Protein AF-A0A2V9FT68-F1 (afdb_monomer_lite)

Sequence (60 aa):
MQILYCVDRYLASRTGDVKKLKPPLTGFRLRCGDYRVFFDLKTDGAIEITAVRHRKEAYS

Radius of gyration: 11.25 Å; chains: 1; bounding box: 30×25×18 Å

Secondary structure (DSSP, 8-state):
--HHHHHHHHHHH--SSEEEPPTT--SEEEEETTEEEEEEE-TTS-EEEEEEEETTTS--

pLDDT: mean 82.34, std 8.59, range [51.91, 91.31]

Structure (mmCIF, N/CA/C/O backbone):
data_AF-A0A2V9FT68-F1
#
_entry.id   AF-A0A2V9FT68-F1
#
loop_
_atom_site.group_PDB
_atom_site.id
_atom_site.type_symbol
_atom_site.label_atom_id
_atom_site.label_alt_id
_atom_site.label_comp_id
_atom_site.label_asym_id
_atom_site.label_entity_id
_atom_site.l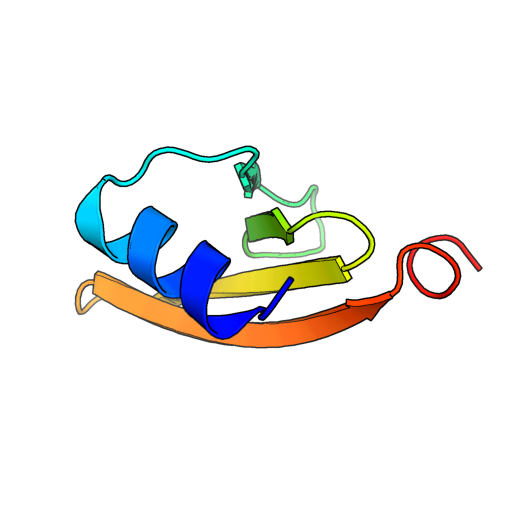abel_seq_id
_atom_site.pdbx_PDB_ins_code
_atom_site.Cartn_x
_atom_site.Cartn_y
_atom_site.Cartn_z
_atom_site.occupancy
_atom_site.B_iso_or_equiv
_atom_site.auth_seq_id
_atom_site.auth_comp_id
_atom_site.auth_asym_id
_atom_site.auth_atom_id
_atom_site.pdbx_PDB_model_num
ATOM 1 N N . MET A 1 1 ? -0.420 -12.872 -11.025 1.00 55.75 1 MET A N 1
ATOM 2 C CA . MET A 1 1 ? -1.122 -12.515 -9.771 1.00 55.75 1 MET A CA 1
ATOM 3 C C . MET A 1 1 ? -1.752 -11.146 -9.956 1.00 55.75 1 MET A C 1
ATOM 5 O O . MET A 1 1 ? -1.026 -10.178 -10.145 1.00 55.75 1 MET A O 1
ATOM 9 N N . GLN A 1 2 ? -3.083 -11.098 -10.020 1.00 76.19 2 GLN A N 1
ATOM 10 C CA . GLN A 1 2 ? -3.854 -9.880 -10.274 1.00 76.19 2 GLN A CA 1
ATOM 11 C C . GLN A 1 2 ? -3.792 -8.964 -9.047 1.00 76.19 2 GLN A C 1
ATOM 13 O O . GLN A 1 2 ? -4.176 -9.372 -7.956 1.00 76.19 2 GLN A O 1
ATOM 18 N N . ILE A 1 3 ? -3.321 -7.729 -9.221 1.00 79.44 3 ILE A N 1
ATOM 19 C CA . ILE A 1 3 ? -3.241 -6.711 -8.158 1.00 79.44 3 ILE A CA 1
ATOM 20 C C . ILE A 1 3 ? -4.589 -6.537 -7.440 1.00 79.44 3 ILE A C 1
ATOM 22 O O . ILE A 1 3 ? -4.608 -6.404 -6.218 1.00 79.44 3 ILE A O 1
ATOM 26 N N . LEU A 1 4 ? -5.703 -6.645 -8.177 1.00 81.88 4 LEU A N 1
ATOM 27 C CA . LEU A 1 4 ? -7.056 -6.635 -7.617 1.00 81.88 4 LEU A CA 1
ATOM 28 C C . LEU A 1 4 ? -7.264 -7.697 -6.533 1.00 81.88 4 LEU A C 1
ATOM 30 O O . LEU A 1 4 ? -7.813 -7.37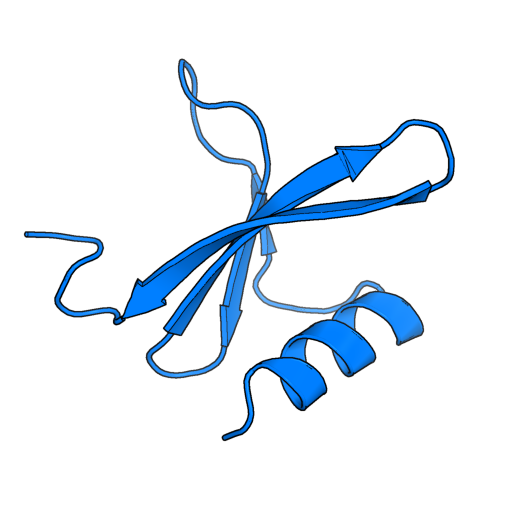2 -5.492 1.00 81.88 4 LEU A O 1
ATOM 34 N N . TYR A 1 5 ? -6.770 -8.924 -6.716 1.00 84.69 5 TYR A N 1
ATOM 35 C CA . TYR A 1 5 ? -6.923 -9.989 -5.719 1.00 84.69 5 TYR A CA 1
ATOM 36 C C . TYR A 1 5 ? -6.180 -9.672 -4.411 1.00 84.69 5 TYR A C 1
ATOM 38 O O . TYR A 1 5 ? -6.689 -9.914 -3.320 1.00 84.69 5 TYR A O 1
ATOM 46 N N . CYS A 1 6 ? -4.978 -9.094 -4.501 1.00 84.00 6 CYS A N 1
ATOM 47 C CA . CYS A 1 6 ? -4.231 -8.670 -3.314 1.00 84.00 6 CYS A C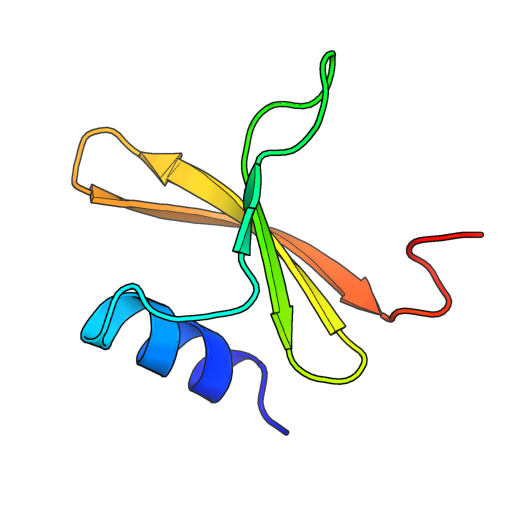A 1
ATOM 48 C C . CYS A 1 6 ? -4.940 -7.536 -2.565 1.00 84.00 6 CYS A C 1
ATOM 50 O O . CYS A 1 6 ? -4.959 -7.533 -1.335 1.00 84.00 6 CYS A O 1
ATOM 52 N N . VAL A 1 7 ? -5.482 -6.565 -3.306 1.00 83.56 7 VAL A N 1
ATOM 53 C CA . VAL A 1 7 ? -6.199 -5.421 -2.733 1.00 83.56 7 VAL A CA 1
ATOM 54 C C . VAL A 1 7 ? -7.507 -5.876 -2.094 1.00 83.56 7 VAL A C 1
ATOM 56 O O . VAL A 1 7 ? -7.763 -5.520 -0.950 1.00 83.56 7 VAL A O 1
ATOM 59 N N . ASP A 1 8 ? -8.280 -6.718 -2.778 1.00 85.75 8 ASP A N 1
ATOM 60 C CA . ASP A 1 8 ? -9.528 -7.290 -2.268 1.00 85.75 8 ASP A CA 1
ATOM 61 C C . ASP A 1 8 ? -9.295 -8.082 -0.974 1.00 85.75 8 ASP A C 1
ATOM 63 O O . ASP A 1 8 ? -9.916 -7.816 0.055 1.00 85.75 8 ASP A O 1
ATOM 67 N N . ARG A 1 9 ? -8.279 -8.954 -0.959 1.00 85.12 9 ARG A N 1
ATOM 68 C CA . ARG A 1 9 ? -7.889 -9.687 0.252 1.00 85.12 9 ARG A CA 1
ATOM 69 C C . ARG A 1 9 ? -7.487 -8.751 1.394 1.00 85.12 9 ARG A C 1
ATOM 71 O O . ARG A 1 9 ? -7.830 -9.017 2.550 1.00 85.12 9 ARG A O 1
ATOM 78 N N . TYR A 1 10 ? -6.756 -7.677 1.095 1.00 84.31 10 TYR A N 1
ATOM 79 C CA . TYR A 1 10 ? -6.387 -6.681 2.098 1.00 84.31 10 TYR A CA 1
ATOM 80 C C . TYR A 1 10 ? -7.615 -5.934 2.635 1.00 84.31 10 TYR A C 1
ATOM 82 O O . TYR A 1 10 ? -7.724 -5.749 3.844 1.00 84.31 10 TYR A O 1
ATOM 90 N N . LEU A 1 11 ? -8.565 -5.558 1.778 1.00 82.19 11 LEU A N 1
ATOM 91 C CA . LEU A 1 11 ? -9.811 -4.914 2.198 1.00 82.19 11 LEU A CA 1
ATOM 92 C C . LEU A 1 11 ? -10.658 -5.839 3.083 1.00 82.19 11 LEU A C 1
ATOM 94 O O . LEU A 1 11 ? -11.140 -5.398 4.125 1.00 82.19 11 LEU A O 1
ATOM 98 N N . ALA A 1 12 ? -10.768 -7.117 2.712 1.00 84.19 12 ALA A N 1
ATOM 99 C CA . ALA A 1 12 ? -11.581 -8.105 3.417 1.00 84.19 12 ALA A CA 1
ATOM 100 C C . ALA A 1 12 ? -11.011 -8.513 4.785 1.00 84.19 12 ALA A C 1
ATOM 102 O O . ALA A 1 12 ? -11.759 -8.730 5.732 1.00 84.19 12 ALA A O 1
ATOM 103 N N . SER A 1 13 ? -9.686 -8.640 4.899 1.00 78.62 13 SER A N 1
ATOM 104 C CA . SER A 1 13 ? -9.047 -9.213 6.096 1.00 78.62 13 SER A CA 1
ATOM 105 C C . SER A 1 13 ? -8.206 -8.225 6.900 1.00 78.62 13 SER A C 1
ATOM 107 O O . SER A 1 13 ? -7.779 -8.550 8.004 1.00 78.62 13 SER A O 1
ATOM 109 N N . ARG A 1 14 ? -7.887 -7.055 6.330 1.00 73.75 14 ARG A N 1
ATOM 110 C CA . ARG A 1 14 ? -6.857 -6.120 6.827 1.00 73.75 14 ARG A CA 1
ATOM 111 C C . ARG A 1 14 ? -5.491 -6.778 7.077 1.00 73.75 14 ARG A C 1
ATOM 113 O O . ARG A 1 14 ? -4.628 -6.182 7.716 1.00 73.75 14 ARG A O 1
ATOM 120 N N . THR A 1 15 ? -5.262 -7.975 6.532 1.00 69.81 15 THR A N 1
ATOM 121 C CA . THR A 1 15 ? -3.999 -8.712 6.642 1.00 69.81 15 THR A CA 1
ATOM 122 C C . THR A 1 15 ? -3.224 -8.663 5.330 1.00 69.81 15 THR A C 1
ATOM 124 O O . THR A 1 15 ? -3.783 -8.791 4.241 1.00 69.81 15 THR A O 1
ATOM 127 N N . GLY A 1 16 ? -1.913 -8.449 5.429 1.00 75.00 16 GLY A N 1
ATOM 128 C CA . GLY A 1 16 ? -1.008 -8.350 4.288 1.00 75.00 16 GLY A CA 1
ATOM 129 C C . GLY A 1 16 ? 0.349 -7.769 4.686 1.00 75.00 16 GLY A C 1
ATOM 130 O O . GLY A 1 16 ? 0.509 -7.239 5.783 1.00 75.00 16 GLY A O 1
ATOM 131 N N . ASP A 1 17 ? 1.334 -7.843 3.786 1.00 82.25 17 ASP A N 1
ATOM 132 C CA . ASP A 1 17 ? 2.639 -7.178 3.952 1.00 82.25 17 ASP A CA 1
ATOM 133 C C . ASP A 1 17 ? 2.482 -5.685 3.615 1.00 82.25 17 ASP A C 1
ATOM 135 O O . ASP A 1 17 ? 2.877 -5.204 2.544 1.00 82.25 17 ASP A O 1
ATOM 139 N N . VAL A 1 18 ? 1.796 -4.984 4.525 1.00 87.62 18 VAL A N 1
ATOM 140 C CA . VAL A 1 18 ? 1.555 -3.542 4.491 1.00 87.62 18 VAL A CA 1
ATOM 141 C C . VAL A 1 18 ? 2.513 -2.851 5.441 1.00 87.62 18 VAL A C 1
ATOM 143 O O . VAL A 1 18 ? 2.605 -3.187 6.620 1.00 87.62 18 VAL A O 1
ATOM 146 N N . LYS A 1 19 ? 3.219 -1.843 4.932 1.00 89.62 19 LYS A N 1
ATOM 147 C CA . LYS A 1 19 ? 4.058 -0.966 5.752 1.00 89.62 19 LYS A CA 1
ATOM 148 C C . LYS A 1 19 ? 3.689 0.486 5.521 1.00 89.62 19 LYS A C 1
ATOM 150 O O . LYS A 1 19 ? 3.509 0.899 4.378 1.00 89.62 19 LYS A O 1
ATOM 155 N N . LYS A 1 20 ? 3.623 1.257 6.605 1.00 89.00 20 LYS A N 1
ATOM 156 C CA . LYS A 1 20 ? 3.521 2.715 6.536 1.00 89.00 20 LYS A CA 1
ATOM 157 C C . LYS A 1 20 ? 4.796 3.280 5.906 1.00 89.00 20 LYS A C 1
ATOM 159 O O . LYS A 1 20 ? 5.895 2.793 6.192 1.00 89.00 20 LYS A O 1
ATOM 164 N N . LEU A 1 21 ? 4.646 4.264 5.028 1.00 86.69 21 LEU A N 1
ATOM 165 C CA . LEU A 1 21 ? 5.778 4.960 4.428 1.00 86.69 21 LEU A CA 1
ATOM 166 C C . LEU A 1 21 ? 6.500 5.816 5.473 1.00 86.69 21 LEU A C 1
ATOM 168 O O . LEU A 1 21 ? 5.925 6.218 6.487 1.00 86.69 21 LEU A O 1
ATOM 172 N N . LYS A 1 22 ? 7.797 6.035 5.247 1.00 85.12 22 LYS A N 1
ATOM 173 C CA . LYS A 1 22 ? 8.613 6.897 6.103 1.00 85.12 22 LYS A CA 1
ATOM 174 C C . LYS A 1 22 ? 8.423 8.362 5.685 1.00 85.12 22 LYS A C 1
ATOM 176 O O . LYS A 1 22 ? 8.319 8.613 4.482 1.00 85.12 22 LYS A O 1
ATOM 181 N N . PRO A 1 23 ? 8.459 9.315 6.634 1.00 80.06 23 PRO A N 1
ATOM 182 C CA . PRO A 1 23 ? 8.481 10.741 6.311 1.00 80.06 23 PRO A CA 1
ATOM 183 C C . PRO A 1 23 ? 9.591 11.066 5.290 1.00 80.06 23 PRO A C 1
ATOM 185 O O . PRO A 1 23 ? 10.665 10.463 5.379 1.00 80.06 23 PRO A O 1
ATOM 188 N N . PRO A 1 24 ? 9.363 11.976 4.324 1.00 81.44 24 PRO A N 1
ATOM 189 C CA . PRO A 1 24 ? 8.220 12.892 4.199 1.00 81.44 24 PRO A CA 1
ATOM 190 C C . PRO A 1 24 ? 6.987 12.294 3.499 1.00 81.44 24 PRO A C 1
ATOM 192 O O . PRO A 1 24 ? 5.978 12.976 3.364 1.00 81.44 24 PRO A O 1
ATOM 195 N N . LEU A 1 25 ? 7.052 11.041 3.039 1.00 80.31 25 LEU A N 1
ATOM 196 C CA . LEU A 1 25 ? 5.956 10.413 2.306 1.00 80.31 25 LEU A CA 1
ATOM 197 C C . LEU A 1 25 ? 4.860 9.945 3.271 1.00 80.31 25 LEU A C 1
ATOM 199 O O . LEU A 1 25 ? 5.124 9.220 4.234 1.00 80.31 25 LEU A O 1
ATOM 203 N N . THR A 1 26 ? 3.623 10.344 2.991 1.00 83.44 26 THR A N 1
ATOM 204 C CA . THR A 1 26 ? 2.424 9.863 3.683 1.00 83.44 26 THR A CA 1
ATOM 205 C C . THR A 1 26 ? 1.873 8.619 2.994 1.00 83.44 26 THR A C 1
ATOM 207 O O . THR A 1 26 ? 2.102 8.410 1.806 1.00 83.44 26 THR A O 1
ATOM 210 N N . GLY A 1 27 ? 1.193 7.767 3.762 1.00 88.38 27 GLY A N 1
ATOM 211 C CA . GLY A 1 27 ? 0.493 6.601 3.229 1.00 88.38 27 GLY A CA 1
ATOM 212 C C . GLY A 1 27 ? 1.137 5.259 3.543 1.00 88.38 27 GLY A C 1
ATOM 213 O O . GLY A 1 27 ? 1.945 5.103 4.468 1.00 88.38 27 GLY A O 1
ATOM 214 N N . PHE A 1 28 ? 0.722 4.256 2.780 1.00 90.44 28 PHE A N 1
ATOM 215 C CA . PHE A 1 28 ? 1.008 2.848 3.003 1.00 90.44 28 PHE A CA 1
ATOM 216 C C . PHE A 1 28 ? 1.467 2.173 1.718 1.00 90.44 28 PHE A C 1
ATOM 218 O O . PHE A 1 28 ? 1.116 2.577 0.613 1.00 90.44 28 PHE A O 1
ATOM 225 N N . ARG A 1 29 ? 2.242 1.101 1.874 1.00 90.00 29 ARG A N 1
ATOM 226 C CA . ARG A 1 29 ? 2.690 0.241 0.784 1.00 90.00 29 ARG A CA 1
ATOM 227 C C . ARG A 1 29 ? 2.293 -1.199 1.055 1.00 90.00 29 ARG A C 1
ATOM 229 O O . ARG A 1 29 ? 2.842 -1.808 1.973 1.00 90.00 29 ARG A O 1
ATOM 236 N N . LEU A 1 30 ? 1.445 -1.756 0.199 1.00 89.75 30 LEU A N 1
ATOM 237 C CA . LEU A 1 30 ? 1.118 -3.178 0.144 1.00 89.75 30 LEU A CA 1
ATOM 238 C C . LEU A 1 30 ? 2.039 -3.890 -0.856 1.00 89.75 30 LEU A C 1
ATOM 240 O O . LEU A 1 30 ? 2.171 -3.475 -2.012 1.00 89.75 30 LEU A O 1
ATOM 244 N N . ARG A 1 31 ? 2.675 -4.984 -0.429 1.00 88.12 31 ARG A N 1
ATOM 245 C CA . ARG A 1 31 ? 3.385 -5.892 -1.339 1.00 88.12 31 ARG A CA 1
ATOM 246 C C . ARG A 1 31 ? 2.395 -6.875 -1.968 1.00 88.12 31 ARG A C 1
ATOM 248 O O . ARG A 1 31 ? 1.76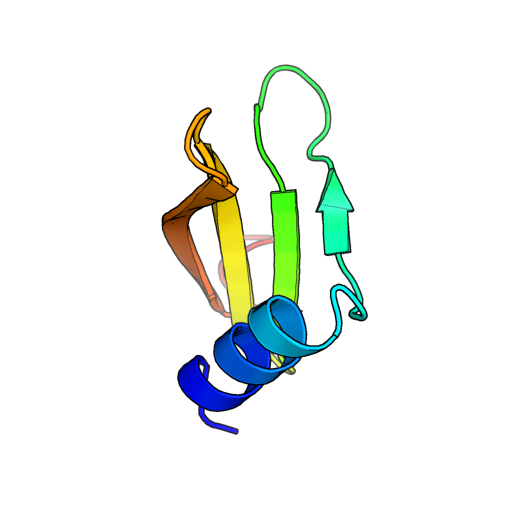9 -7.659 -1.265 1.00 88.12 31 ARG A O 1
ATOM 255 N N . CYS A 1 32 ? 2.329 -6.882 -3.296 1.00 86.38 32 CYS A N 1
ATOM 256 C CA . CYS A 1 32 ? 1.576 -7.860 -4.079 1.00 86.38 32 CYS A CA 1
ATOM 257 C C . CYS A 1 32 ? 2.525 -8.543 -5.074 1.00 86.38 32 CYS A C 1
ATOM 259 O O . CYS A 1 32 ? 2.689 -8.097 -6.209 1.00 86.38 32 CYS A O 1
ATOM 261 N N . GLY A 1 33 ? 3.221 -9.591 -4.621 1.00 85.00 33 GLY A N 1
ATOM 262 C CA . GLY A 1 33 ? 4.239 -10.282 -5.421 1.00 85.00 33 GLY A CA 1
ATOM 263 C C . GLY A 1 33 ? 5.350 -9.334 -5.887 1.00 85.00 33 GLY A C 1
ATOM 264 O O . GLY A 1 33 ? 6.062 -8.744 -5.064 1.00 85.00 33 GLY A O 1
ATOM 265 N N . ASP A 1 34 ? 5.474 -9.153 -7.204 1.00 85.75 34 ASP A N 1
ATOM 266 C CA . ASP A 1 34 ? 6.429 -8.233 -7.831 1.00 85.75 34 ASP A CA 1
ATOM 267 C C . ASP A 1 34 ? 5.933 -6.790 -7.951 1.00 85.75 34 ASP A C 1
ATOM 269 O O . ASP A 1 34 ? 6.731 -5.894 -8.209 1.00 85.75 34 ASP A O 1
ATOM 273 N N . TYR A 1 35 ? 4.680 -6.497 -7.614 1.00 86.50 35 TYR A N 1
ATOM 274 C CA . TYR A 1 35 ? 4.161 -5.131 -7.577 1.00 86.50 35 TYR A CA 1
ATOM 275 C C . TYR A 1 35 ? 4.080 -4.589 -6.150 1.00 86.50 35 TYR A C 1
ATOM 277 O O . TYR A 1 35 ? 3.988 -5.325 -5.162 1.00 86.50 35 TYR A O 1
ATOM 285 N N . ARG A 1 36 ? 4.192 -3.270 -6.038 1.00 89.00 36 ARG A N 1
ATOM 286 C CA . ARG A 1 36 ? 4.012 -2.507 -4.808 1.00 89.00 36 ARG A CA 1
ATOM 287 C C . ARG A 1 36 ? 2.901 -1.507 -5.069 1.00 89.00 36 ARG A C 1
ATOM 289 O O . ARG A 1 36 ? 3.004 -0.695 -5.986 1.00 89.00 36 ARG A O 1
ATOM 296 N N . VAL A 1 37 ? 1.843 -1.618 -4.279 1.00 89.38 37 VAL A N 1
ATOM 297 C CA . VAL A 1 37 ? 0.688 -0.725 -4.329 1.00 89.38 37 VAL A CA 1
ATOM 298 C C . VAL A 1 37 ? 0.860 0.288 -3.214 1.00 89.38 37 VAL A C 1
ATOM 300 O O . VAL A 1 37 ? 1.003 -0.095 -2.052 1.00 89.38 37 VAL A O 1
ATOM 303 N N . PHE A 1 38 ? 0.882 1.559 -3.577 1.00 90.50 38 PHE A N 1
ATOM 304 C CA . PHE A 1 38 ? 0.910 2.683 -2.660 1.00 90.50 38 PHE A CA 1
ATOM 305 C C . PHE A 1 38 ? -0.498 3.242 -2.541 1.00 90.50 38 PHE A C 1
ATOM 307 O O . PHE A 1 38 ? -1.188 3.397 -3.550 1.00 90.50 38 PHE A O 1
ATOM 314 N N . PHE A 1 39 ? -0.933 3.488 -1.314 1.00 91.31 39 PHE A N 1
ATOM 315 C CA . PHE A 1 39 ? -2.267 3.999 -1.057 1.00 91.31 39 PHE A CA 1
ATOM 316 C C . PHE A 1 39 ? -2.325 4.818 0.227 1.00 91.31 39 PHE A C 1
ATOM 318 O O . PHE A 1 39 ? -1.549 4.592 1.160 1.00 91.31 39 PHE A O 1
ATOM 325 N N . ASP A 1 40 ? -3.293 5.720 0.281 1.00 90.38 40 ASP A N 1
ATOM 326 C CA . ASP A 1 40 ? -3.662 6.473 1.470 1.00 90.38 40 ASP A CA 1
ATOM 327 C C . ASP A 1 40 ? -4.995 5.971 2.028 1.00 90.38 40 ASP A C 1
ATOM 329 O O . ASP A 1 40 ? -5.861 5.492 1.295 1.00 90.38 40 ASP A O 1
ATOM 333 N N . LEU A 1 41 ? -5.152 6.055 3.350 1.00 87.00 41 LEU A N 1
ATOM 334 C CA . LEU A 1 41 ? -6.430 5.791 4.007 1.00 87.00 41 LEU A CA 1
ATOM 335 C C . LEU A 1 41 ? -7.234 7.087 4.040 1.00 87.00 41 LEU A C 1
ATOM 337 O O . LEU A 1 41 ? -6.756 8.100 4.554 1.00 87.00 41 LEU A O 1
ATOM 341 N N . LYS A 1 42 ? -8.454 7.041 3.518 1.00 86.38 42 LYS A N 1
ATOM 342 C CA . LYS A 1 42 ? -9.425 8.125 3.639 1.00 86.38 42 LYS A CA 1
ATOM 343 C C . LYS A 1 42 ? -10.212 7.983 4.943 1.00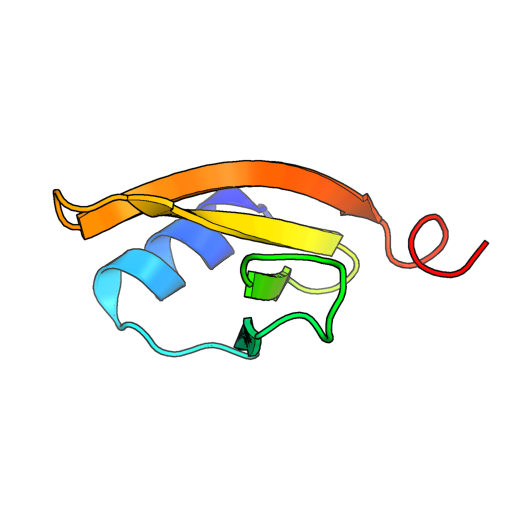 86.38 42 LYS A C 1
ATOM 345 O O . LYS A 1 42 ? -10.263 6.918 5.562 1.00 86.38 42 LYS A O 1
ATOM 350 N N . THR A 1 43 ? -10.795 9.090 5.387 1.00 78.50 43 THR A N 1
ATOM 351 C CA . THR A 1 43 ? -11.543 9.201 6.650 1.00 78.50 43 THR A CA 1
ATOM 352 C C . THR A 1 43 ? -12.815 8.355 6.683 1.00 78.50 43 THR A C 1
ATOM 354 O O . THR A 1 43 ? -13.253 7.966 7.760 1.00 78.50 43 THR A O 1
ATOM 357 N N . ASP A 1 44 ? -13.378 8.030 5.523 1.00 83.31 44 ASP A N 1
ATOM 358 C CA . ASP A 1 44 ? -14.533 7.142 5.335 1.00 83.31 44 ASP A CA 1
ATOM 359 C C . ASP A 1 44 ? -14.162 5.645 5.354 1.00 83.31 44 ASP A C 1
ATOM 361 O O . ASP A 1 44 ? -15.014 4.780 5.160 1.00 83.31 44 ASP A O 1
ATOM 365 N N . GLY A 1 45 ? -12.888 5.320 5.596 1.00 76.69 45 GLY A N 1
ATOM 366 C CA . GLY A 1 45 ? -12.386 3.950 5.583 1.00 76.69 45 GLY A CA 1
ATOM 367 C C . GLY A 1 45 ? -12.086 3.411 4.184 1.00 76.69 45 GLY A C 1
ATOM 368 O O . GLY A 1 45 ? -11.661 2.254 4.081 1.00 76.69 45 GLY A O 1
ATOM 369 N N . ALA A 1 46 ? -12.250 4.225 3.135 1.00 83.69 46 ALA A N 1
ATOM 370 C CA . ALA A 1 46 ? -11.804 3.893 1.791 1.00 83.69 46 ALA A CA 1
ATOM 371 C C . ALA A 1 46 ? -10.274 3.972 1.680 1.00 83.69 46 ALA A C 1
ATOM 373 O O . ALA A 1 46 ? -9.586 4.634 2.465 1.00 83.69 46 ALA A O 1
ATOM 374 N N . ILE A 1 47 ? -9.732 3.282 0.677 1.00 87.25 47 ILE A N 1
ATOM 375 C CA . ILE A 1 47 ? -8.324 3.395 0.301 1.00 87.25 47 ILE A CA 1
ATOM 376 C C . ILE A 1 47 ? -8.227 4.113 -1.040 1.00 87.25 47 ILE A C 1
ATOM 378 O O . ILE A 1 47 ? -8.934 3.773 -1.986 1.00 87.25 47 ILE A O 1
ATOM 382 N N . GLU A 1 48 ? -7.338 5.089 -1.133 1.00 89.00 48 GLU A N 1
ATOM 383 C CA . GLU A 1 48 ? -7.017 5.759 -2.389 1.00 89.00 48 GLU A CA 1
ATOM 384 C C . GLU A 1 48 ? -5.678 5.234 -2.885 1.00 89.00 48 GLU A C 1
ATOM 386 O O . GLU A 1 48 ? -4.649 5.461 -2.253 1.00 89.00 48 GLU A O 1
ATOM 391 N N . ILE A 1 49 ? -5.680 4.505 -4.002 1.00 88.88 49 ILE A N 1
ATOM 392 C CA . ILE A 1 49 ? -4.447 4.000 -4.609 1.00 88.88 49 ILE A CA 1
ATOM 393 C C . ILE A 1 49 ? -3.763 5.156 -5.336 1.00 88.88 49 ILE A C 1
ATOM 395 O O . ILE A 1 49 ? -4.248 5.626 -6.361 1.00 88.88 49 ILE A O 1
ATOM 399 N N . THR A 1 50 ? -2.615 5.586 -4.822 1.00 89.50 50 THR A N 1
ATOM 400 C CA . THR A 1 50 ? -1.843 6.705 -5.375 1.00 89.50 50 THR A CA 1
ATOM 401 C C . THR A 1 50 ? -0.865 6.252 -6.453 1.00 89.50 50 THR A C 1
ATOM 403 O O . THR A 1 50 ? -0.601 6.989 -7.401 1.00 89.50 50 THR A O 1
ATOM 406 N N . ALA A 1 51 ? -0.328 5.032 -6.347 1.00 86.50 51 ALA A N 1
ATOM 407 C CA . ALA A 1 51 ? 0.544 4.463 -7.369 1.00 86.50 51 ALA A CA 1
ATOM 408 C C . ALA A 1 51 ? 0.602 2.935 -7.303 1.00 86.50 51 ALA A C 1
ATOM 410 O O . ALA A 1 51 ? 0.554 2.328 -6.234 1.00 86.50 51 ALA A O 1
ATOM 411 N N . VAL A 1 52 ? 0.827 2.306 -8.454 1.00 88.25 52 VAL A N 1
ATOM 412 C CA . VAL A 1 52 ? 1.195 0.892 -8.541 1.00 88.25 52 VAL A CA 1
ATOM 413 C C . VAL A 1 52 ? 2.490 0.795 -9.324 1.00 88.25 52 VAL A C 1
ATOM 415 O O . VAL A 1 52 ? 2.536 1.179 -10.488 1.00 88.25 52 VAL A O 1
ATOM 418 N N . ARG A 1 53 ? 3.554 0.300 -8.687 1.00 86.31 53 ARG A N 1
ATOM 419 C CA . ARG A 1 53 ? 4.871 0.170 -9.327 1.00 86.31 53 ARG A CA 1
ATOM 420 C C . ARG A 1 53 ? 5.386 -1.251 -9.267 1.00 86.31 53 ARG A C 1
ATOM 422 O O . ARG A 1 53 ? 5.205 -1.957 -8.271 1.00 86.31 53 ARG A O 1
ATOM 429 N N . HIS A 1 54 ? 6.065 -1.666 -10.326 1.00 84.69 54 HIS A N 1
ATOM 430 C CA . HIS A 1 54 ? 6.784 -2.929 -10.329 1.00 84.69 54 HIS A CA 1
ATOM 431 C C . HIS A 1 54 ? 8.040 -2.830 -9.446 1.00 84.69 54 HIS A C 1
ATOM 433 O O . HIS A 1 54 ? 8.633 -1.763 -9.292 1.00 84.69 54 HIS A O 1
ATOM 439 N N . ARG A 1 55 ? 8.487 -3.950 -8.866 1.00 80.19 55 ARG A N 1
ATOM 440 C CA . ARG A 1 55 ? 9.656 -4.028 -7.972 1.00 80.19 55 ARG A CA 1
ATOM 441 C C . ARG A 1 55 ? 10.891 -3.376 -8.582 1.00 80.19 55 ARG A C 1
ATOM 443 O O . ARG A 1 55 ? 11.644 -2.751 -7.848 1.00 80.19 55 ARG A O 1
ATOM 450 N N . LYS A 1 56 ? 11.103 -3.564 -9.887 1.00 75.62 56 LYS A N 1
ATOM 451 C CA . LYS A 1 56 ? 12.274 -3.041 -10.605 1.00 75.62 56 LYS A CA 1
ATOM 452 C C . LYS A 1 56 ? 12.267 -1.515 -10.742 1.00 75.62 56 LYS A C 1
ATOM 454 O O . LYS A 1 56 ? 13.337 -0.937 -10.762 1.00 75.62 56 LYS A O 1
ATOM 459 N N . GLU A 1 57 ? 11.092 -0.891 -10.770 1.00 66.19 57 GLU A N 1
ATOM 460 C CA . GLU A 1 57 ? 10.930 0.568 -10.879 1.00 66.19 57 GLU A CA 1
ATOM 461 C C . GLU A 1 57 ? 10.844 1.258 -9.513 1.00 66.19 57 GLU A C 1
ATOM 463 O O . GLU A 1 57 ? 11.010 2.463 -9.396 1.00 66.19 57 GLU A O 1
ATOM 468 N N . ALA A 1 58 ? 10.535 0.507 -8.453 1.00 59.72 58 ALA A N 1
ATOM 469 C CA . ALA A 1 58 ? 10.380 1.058 -7.109 1.00 59.72 58 ALA A CA 1
ATOM 470 C C . ALA A 1 58 ? 11.718 1.329 -6.388 1.00 59.72 58 ALA A C 1
ATOM 472 O O . ALA A 1 58 ? 11.703 1.899 -5.300 1.00 59.72 58 ALA A O 1
ATOM 473 N N . TYR A 1 59 ? 12.843 0.875 -6.950 1.00 60.12 59 TYR A N 1
ATOM 474 C CA . TYR A 1 59 ? 14.195 1.032 -6.390 1.00 60.12 59 TYR A CA 1
ATOM 475 C C . TYR A 1 59 ? 15.214 1.577 -7.402 1.00 60.12 59 TYR A C 1
ATOM 477 O O . TYR A 1 59 ? 16.400 1.620 -7.080 1.00 60.12 59 TYR A O 1
ATOM 485 N N . SER A 1 60 ? 14.765 1.92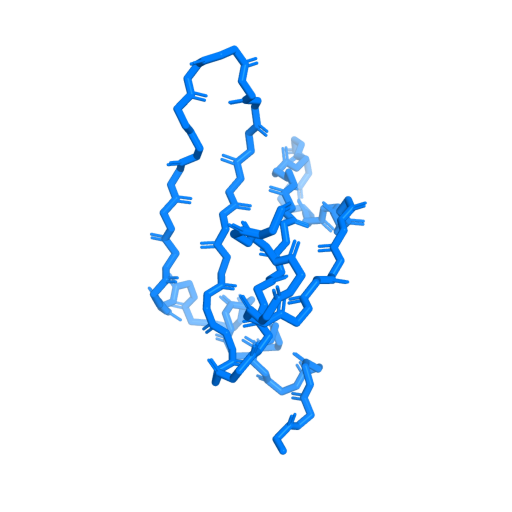2 -8.611 1.00 51.91 60 SER A N 1
ATOM 486 C CA . SER A 1 60 ? 15.572 2.590 -9.635 1.00 51.91 60 SER A CA 1
ATOM 487 C C . SER A 1 60 ? 15.505 4.097 -9.470 1.00 51.91 60 SER A C 1
ATOM 489 O O . SER A 1 60 ? 14.365 4.576 -9.271 1.00 51.91 60 SER A O 1
#

Foldseek 3Di:
DDPVVQVVCCLVPVDAPKDADDPPDGFIWGDDPQKIWTWHQDPVRDIGTPDIDGNVVVVD